Protein AF-A0A452ZY17-F1 (afdb_monomer)

Structure (mmCIF, N/CA/C/O backbone):
data_AF-A0A452ZY17-F1
#
_entry.id   AF-A0A452ZY17-F1
#
loop_
_atom_site.group_PDB
_atom_site.id
_atom_site.type_symbol
_atom_site.label_atom_id
_atom_site.label_alt_id
_atom_site.label_comp_id
_atom_site.label_asym_id
_atom_site.label_entity_id
_atom_site.label_seq_id
_atom_site.pdbx_PDB_ins_code
_atom_site.Cartn_x
_atom_site.Cartn_y
_atom_site.Cartn_z
_atom_site.occupancy
_atom_site.B_iso_or_equiv
_atom_site.auth_seq_id
_atom_site.auth_comp_id
_atom_site.auth_asym_id
_atom_site.auth_atom_id
_atom_site.pdbx_PDB_model_num
ATOM 1 N N . MET A 1 1 ? 44.873 14.941 36.896 1.00 45.19 1 MET A N 1
ATOM 2 C CA . MET A 1 1 ? 44.055 15.826 36.036 1.00 45.19 1 MET A CA 1
ATOM 3 C C . MET A 1 1 ? 43.010 14.960 35.351 1.00 45.19 1 MET A C 1
ATOM 5 O O . MET A 1 1 ? 43.373 14.116 34.546 1.00 45.19 1 MET A O 1
ATOM 9 N N . ASN A 1 2 ? 41.737 15.083 35.735 1.00 49.91 2 ASN A N 1
ATOM 10 C CA . ASN A 1 2 ? 40.656 14.274 35.165 1.00 49.91 2 ASN A CA 1
ATOM 11 C C . ASN A 1 2 ? 40.245 14.870 33.813 1.00 49.91 2 ASN A C 1
ATOM 13 O O . ASN A 1 2 ? 39.409 15.765 33.764 1.00 49.91 2 ASN A O 1
ATOM 17 N N . ILE A 1 3 ? 40.848 14.382 32.725 1.00 55.94 3 ILE A N 1
ATOM 18 C CA . ILE A 1 3 ? 40.503 14.759 31.339 1.00 55.94 3 ILE A CA 1
ATOM 19 C C . ILE A 1 3 ? 39.208 14.079 30.834 1.00 55.94 3 ILE A C 1
ATOM 21 O O . ILE A 1 3 ? 38.619 14.503 29.845 1.00 55.94 3 ILE A O 1
ATOM 25 N N . ILE A 1 4 ? 38.731 13.047 31.536 1.00 59.50 4 ILE A N 1
ATOM 26 C CA . ILE A 1 4 ? 37.608 12.180 31.136 1.00 59.50 4 ILE A CA 1
ATOM 27 C C . ILE A 1 4 ? 36.209 12.853 31.218 1.00 59.50 4 ILE A C 1
ATOM 29 O O . ILE A 1 4 ? 35.416 12.662 30.296 1.00 59.50 4 ILE A O 1
ATOM 33 N N . PRO A 1 5 ? 35.853 13.673 32.235 1.00 58.28 5 PRO A N 1
ATOM 34 C CA . PRO A 1 5 ? 34.495 14.220 32.353 1.00 58.28 5 PRO A CA 1
ATOM 35 C C . PRO A 1 5 ? 34.196 15.393 31.404 1.00 58.28 5 PRO A C 1
ATOM 37 O O . PRO A 1 5 ? 33.025 15.696 31.187 1.00 58.28 5 PRO A O 1
ATOM 40 N N . CYS A 1 6 ? 35.213 16.057 30.841 1.00 59.75 6 CYS A N 1
ATOM 41 C CA . CYS A 1 6 ? 35.019 17.157 29.887 1.00 59.75 6 CYS A CA 1
ATOM 42 C C . CYS A 1 6 ? 34.560 16.622 28.519 1.00 59.75 6 CYS A C 1
ATOM 44 O O . CYS A 1 6 ? 33.528 17.040 28.002 1.00 59.75 6 CYS A O 1
ATOM 46 N N . SER A 1 7 ? 35.257 15.604 27.999 1.00 66.31 7 SER A N 1
ATOM 47 C CA . SER A 1 7 ? 34.978 15.018 26.680 1.00 66.31 7 SER A CA 1
ATOM 48 C C . SER A 1 7 ? 33.585 14.373 26.591 1.00 66.31 7 SER A C 1
ATOM 50 O O . SER A 1 7 ? 32.859 14.566 25.617 1.00 66.31 7 SER A O 1
ATOM 52 N N . ILE A 1 8 ? 33.148 13.685 27.655 1.00 69.25 8 ILE A N 1
ATOM 53 C CA . ILE A 1 8 ? 31.822 13.043 27.709 1.00 69.25 8 ILE A CA 1
ATOM 54 C C . ILE A 1 8 ? 30.690 14.082 27.706 1.00 69.25 8 ILE A C 1
ATOM 56 O O . ILE A 1 8 ? 29.657 13.871 27.070 1.00 69.25 8 ILE A O 1
ATOM 60 N N . LYS A 1 9 ? 30.870 15.221 28.387 1.00 66.88 9 LYS A N 1
ATOM 61 C CA . LYS A 1 9 ? 29.867 16.298 28.399 1.00 66.88 9 LYS A CA 1
ATOM 62 C C . LYS A 1 9 ? 29.755 16.983 27.039 1.00 66.88 9 LYS A C 1
ATOM 64 O O . LYS A 1 9 ? 28.642 17.257 26.600 1.00 66.88 9 LYS A O 1
ATOM 69 N N . THR A 1 10 ? 30.879 17.196 26.357 1.00 71.31 10 THR A N 1
ATOM 70 C CA . THR A 1 10 ? 30.901 17.754 24.999 1.00 71.31 10 THR A CA 1
ATOM 71 C C . THR A 1 10 ? 30.218 16.826 23.995 1.00 71.31 10 THR A C 1
ATOM 73 O O . THR A 1 10 ? 29.391 17.284 23.214 1.00 71.31 10 THR A O 1
ATOM 76 N N . LEU A 1 11 ? 30.486 15.518 24.056 1.00 72.44 11 LEU A N 1
ATOM 77 C CA . LEU A 1 11 ? 29.837 14.529 23.187 1.00 72.44 11 LEU A CA 1
ATOM 78 C C . LEU A 1 11 ? 28.324 14.447 23.406 1.00 72.44 11 LEU A C 1
ATOM 80 O O . LEU A 1 11 ? 27.573 14.346 22.442 1.00 72.44 11 LEU A O 1
ATOM 84 N N . LYS A 1 12 ? 27.869 14.538 24.660 1.00 73.69 12 LYS A N 1
ATOM 85 C CA . LYS A 1 12 ? 26.436 14.544 24.970 1.00 73.69 12 LYS A CA 1
ATOM 86 C C . LYS A 1 12 ? 25.738 15.793 24.420 1.00 73.69 12 LYS A C 1
ATOM 88 O O . LYS A 1 12 ? 24.682 15.670 23.817 1.00 73.69 12 LYS A O 1
ATOM 93 N N . GLY A 1 13 ? 26.376 16.961 24.533 1.00 76.31 13 GLY A N 1
ATOM 94 C CA . GLY A 1 13 ? 25.870 18.201 23.938 1.00 76.31 13 GLY A CA 1
ATOM 95 C C . GLY A 1 13 ? 25.789 18.147 22.409 1.00 76.31 13 GLY A C 1
ATOM 96 O O . GLY A 1 13 ? 24.791 18.565 21.839 1.00 76.31 13 GLY A O 1
ATOM 97 N N . LEU A 1 14 ? 26.795 17.576 21.738 1.00 71.94 14 LEU A N 1
ATOM 98 C CA . LEU A 1 14 ? 26.786 17.400 20.278 1.00 71.94 14 LEU A CA 1
ATOM 99 C C . LEU A 1 14 ? 25.730 16.386 19.809 1.00 71.94 14 LEU A C 1
ATOM 101 O O . LEU A 1 14 ? 25.146 16.549 18.740 1.00 71.94 14 LEU A O 1
ATOM 105 N N . TYR A 1 15 ? 25.456 15.356 20.609 1.00 69.19 15 TYR A N 1
ATOM 106 C CA . TYR A 1 15 ? 24.386 14.400 20.336 1.00 69.19 15 TYR A CA 1
ATOM 107 C C . TYR A 1 15 ? 22.997 15.038 20.491 1.00 69.19 15 TYR A C 1
ATOM 109 O O . TYR A 1 15 ? 22.157 14.881 19.611 1.00 69.19 15 TYR A O 1
ATOM 117 N N . ASP A 1 16 ? 22.773 15.827 21.546 1.00 68.50 16 ASP A N 1
ATOM 118 C CA . ASP A 1 16 ? 21.506 16.547 21.745 1.00 68.50 16 ASP A CA 1
ATOM 119 C C . ASP A 1 16 ? 21.271 17.612 20.656 1.00 68.50 16 ASP A C 1
ATOM 121 O O . ASP A 1 16 ? 20.147 17.778 20.182 1.00 68.50 16 ASP A O 1
ATOM 125 N N . ILE A 1 17 ? 22.336 18.286 20.204 1.00 71.31 17 ILE A N 1
ATOM 126 C CA . ILE A 1 17 ? 22.292 19.254 19.098 1.00 71.31 17 ILE A CA 1
ATOM 127 C C . ILE A 1 17 ? 21.996 18.542 17.766 1.00 71.31 17 ILE A C 1
ATOM 129 O O . ILE A 1 17 ? 21.046 18.903 17.075 1.00 71.31 17 ILE A O 1
ATOM 133 N N . SER A 1 18 ? 22.719 17.465 17.439 1.00 64.88 18 SER A N 1
ATOM 134 C CA . SER A 1 18 ? 22.488 16.719 16.190 1.00 64.88 18 SER A CA 1
ATOM 135 C C . SER A 1 18 ? 21.119 16.021 16.143 1.00 64.88 18 SER A C 1
ATOM 137 O O . SER A 1 18 ? 20.514 15.932 15.073 1.00 64.88 18 SER A O 1
ATOM 139 N N . GLY A 1 19 ? 20.577 15.592 17.289 1.00 62.62 19 GLY A N 1
ATOM 140 C CA . GLY A 1 19 ? 19.223 15.042 17.392 1.00 62.62 19 GLY A CA 1
ATOM 141 C C . GLY A 1 19 ? 18.116 16.071 17.123 1.00 62.62 19 GLY A C 1
ATOM 142 O O . GLY A 1 19 ? 17.134 15.750 16.450 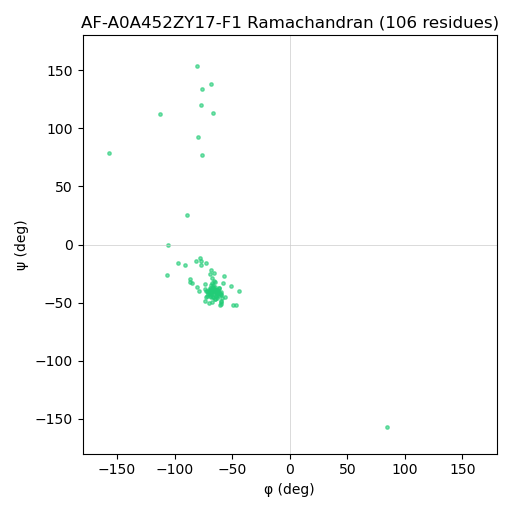1.00 62.62 19 GLY A O 1
ATOM 143 N N . VAL A 1 20 ? 18.279 17.313 17.597 1.00 65.50 20 VAL A N 1
ATOM 144 C CA . VAL A 1 20 ? 17.311 18.408 17.390 1.00 65.50 20 VAL A CA 1
ATOM 145 C C . VAL A 1 20 ? 17.320 18.927 15.948 1.00 65.50 20 VAL A C 1
ATOM 147 O O . VAL A 1 20 ? 16.259 19.191 15.381 1.00 65.50 20 VAL A O 1
ATOM 150 N N . GLU A 1 21 ? 18.498 19.037 15.334 1.00 63.69 21 GLU A N 1
ATOM 151 C CA . GLU A 1 21 ? 18.672 19.621 13.997 1.00 63.69 21 GLU A CA 1
ATOM 152 C C . GLU A 1 21 ? 18.149 18.709 12.883 1.00 63.69 21 GLU A C 1
ATOM 154 O O . GLU A 1 21 ? 17.433 19.148 11.979 1.00 63.69 21 GLU A O 1
ATOM 159 N N . VAL A 1 22 ? 18.475 17.417 12.966 1.00 62.81 22 VAL A N 1
ATOM 160 C CA . VAL A 1 22 ? 18.118 16.434 11.936 1.00 62.81 22 VAL A CA 1
ATOM 161 C C . VAL A 1 22 ? 16.668 15.969 12.101 1.00 62.81 22 VAL A C 1
ATOM 163 O O . VAL A 1 22 ? 15.955 15.797 11.109 1.00 62.81 22 VAL A O 1
ATOM 166 N N . GLY A 1 23 ? 16.192 15.825 13.344 1.00 59.88 23 GLY A N 1
ATOM 167 C CA . GLY A 1 23 ? 14.838 15.352 13.642 1.00 59.88 23 GLY A CA 1
ATOM 168 C C . GLY A 1 23 ? 13.736 16.329 13.222 1.00 59.88 23 GLY A C 1
ATOM 169 O O . GLY A 1 23 ? 12.731 15.914 12.645 1.00 59.88 23 GLY A O 1
ATOM 170 N N . GLN A 1 24 ? 13.933 17.632 13.449 1.00 57.47 24 GLN A N 1
ATOM 171 C CA . GLN A 1 24 ? 12.927 18.655 13.147 1.00 57.47 24 GLN A CA 1
ATOM 172 C C . GLN A 1 24 ? 12.765 18.871 11.632 1.00 57.47 24 GLN A C 1
ATOM 174 O O . GLN A 1 24 ? 11.643 18.969 11.141 1.00 57.47 24 GLN A O 1
ATOM 179 N N . HIS A 1 25 ? 13.864 18.923 10.871 1.00 58.59 25 HIS A N 1
ATOM 180 C CA . HIS A 1 25 ? 13.818 19.207 9.431 1.00 58.59 25 HIS A CA 1
ATOM 181 C C . HIS A 1 25 ? 13.277 18.019 8.617 1.00 58.59 25 HIS A C 1
ATOM 183 O O . HIS A 1 25 ? 12.483 18.202 7.693 1.00 58.59 25 HIS A O 1
ATOM 189 N N . PHE A 1 26 ? 13.635 16.790 9.007 1.00 61.16 26 PHE A N 1
ATOM 190 C CA . PHE A 1 26 ? 13.137 15.569 8.370 1.00 61.16 26 PHE A CA 1
ATOM 191 C C . PHE A 1 26 ? 11.631 15.366 8.603 1.00 61.16 26 PHE A C 1
ATOM 193 O O . PHE A 1 26 ? 10.908 14.966 7.689 1.00 61.16 26 PHE A O 1
ATOM 200 N N . TYR A 1 27 ? 11.128 15.728 9.789 1.00 60.59 27 TYR A N 1
ATOM 201 C CA . TYR A 1 27 ? 9.702 15.647 10.115 1.00 60.59 27 TYR A CA 1
ATOM 202 C C . TYR A 1 27 ? 8.831 16.501 9.179 1.00 60.59 27 TYR A C 1
ATOM 204 O O . TYR A 1 27 ? 7.813 16.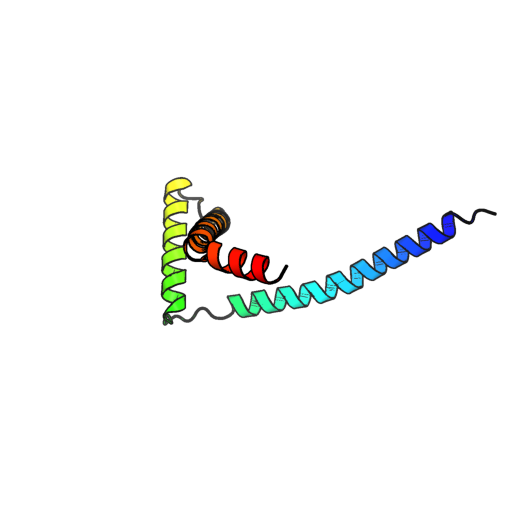026 8.671 1.00 60.59 27 TYR A O 1
ATOM 212 N N . TRP A 1 28 ? 9.256 17.733 8.875 1.00 64.19 28 TRP A N 1
ATOM 213 C CA . TRP A 1 28 ? 8.537 18.610 7.942 1.00 64.19 28 TRP A CA 1
ATOM 214 C C . TRP A 1 28 ? 8.557 18.091 6.498 1.00 64.19 28 TRP A C 1
ATOM 216 O O . TRP A 1 28 ? 7.564 18.226 5.780 1.00 64.19 28 TRP A O 1
ATOM 226 N N . GLN A 1 29 ? 9.652 17.453 6.081 1.00 65.75 29 GLN A N 1
ATOM 227 C CA . GLN A 1 29 ? 9.815 16.910 4.730 1.00 65.75 29 GLN A CA 1
ATOM 228 C C . GLN A 1 29 ? 8.934 15.670 4.489 1.00 65.75 29 GLN A C 1
ATOM 230 O O . GLN A 1 29 ? 8.286 15.544 3.443 1.00 65.75 29 GLN A O 1
ATOM 235 N N . ILE A 1 30 ? 8.846 14.783 5.485 1.00 65.88 30 ILE A N 1
ATOM 236 C CA . ILE A 1 30 ? 7.971 13.604 5.447 1.00 65.88 30 ILE A CA 1
ATOM 237 C C . ILE A 1 30 ? 6.499 14.010 5.590 1.00 65.88 30 ILE A C 1
ATOM 239 O O . ILE A 1 30 ? 5.661 13.561 4.806 1.00 65.88 30 ILE A O 1
ATOM 243 N N . GLY A 1 31 ? 6.181 14.918 6.519 1.00 66.38 31 GLY A N 1
ATOM 244 C CA . GLY A 1 31 ? 4.820 15.421 6.718 1.00 66.38 31 GLY A CA 1
ATOM 245 C C . GLY A 1 31 ? 4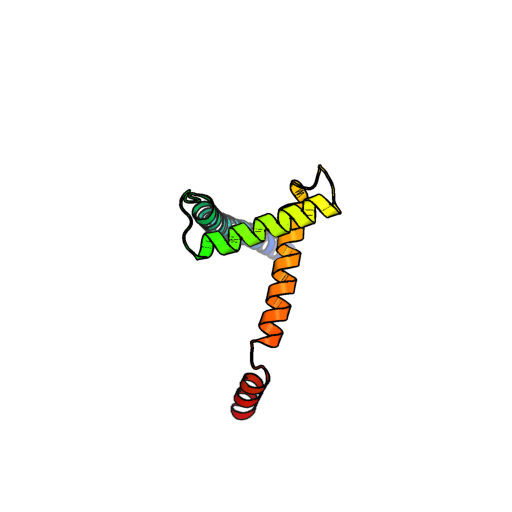.241 16.099 5.472 1.00 66.38 31 GLY A C 1
ATOM 246 O O . GLY A 1 31 ? 3.091 15.849 5.114 1.00 66.38 31 GLY A O 1
ATOM 247 N N . GLY A 1 32 ? 5.042 16.893 4.751 1.00 64.38 32 GLY A N 1
ATOM 248 C CA . GLY A 1 32 ? 4.616 17.540 3.505 1.00 64.38 32 GLY A CA 1
ATOM 249 C C . GLY A 1 32 ? 4.284 16.549 2.383 1.00 64.38 32 GLY A C 1
ATOM 250 O O . GLY A 1 32 ? 3.284 16.717 1.685 1.00 64.38 32 GLY A O 1
ATOM 251 N N . SER A 1 33 ? 5.070 15.480 2.255 1.00 58.12 33 SER A N 1
ATOM 252 C CA . SER A 1 33 ? 4.880 14.451 1.223 1.00 58.12 33 SER A CA 1
ATOM 253 C C . SER A 1 33 ? 3.612 13.621 1.462 1.00 58.12 33 SER A C 1
ATOM 255 O O . SER A 1 33 ? 2.836 13.389 0.536 1.00 58.12 33 SER A O 1
ATOM 257 N N . VAL A 1 34 ? 3.348 13.249 2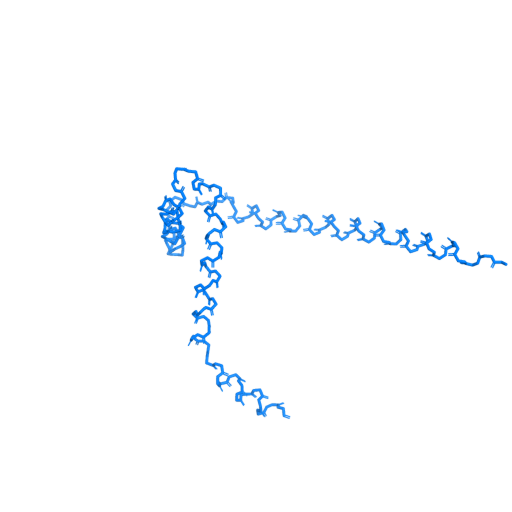.721 1.00 57.41 34 VAL A N 1
ATOM 258 C CA . VAL A 1 34 ? 2.125 12.530 3.132 1.00 57.41 34 VAL A CA 1
ATOM 259 C C . VAL A 1 34 ? 0.878 13.375 2.873 1.00 57.41 34 VAL A C 1
ATOM 261 O O . VAL A 1 34 ? -0.133 12.884 2.376 1.00 57.41 34 VAL A O 1
ATOM 264 N N . VAL A 1 35 ? 0.956 14.672 3.161 1.00 61.16 35 VAL A N 1
ATOM 265 C CA . VAL A 1 35 ? -0.162 15.596 2.982 1.00 61.16 35 VAL A CA 1
ATOM 266 C C . VAL A 1 35 ? -0.480 15.823 1.501 1.00 61.16 35 VAL A C 1
ATOM 268 O O . VAL A 1 35 ? -1.651 15.897 1.146 1.00 61.16 35 VAL A O 1
ATOM 271 N N . ILE A 1 36 ? 0.518 15.884 0.616 1.00 59.31 36 ILE A N 1
ATOM 272 C CA . ILE A 1 36 ? 0.287 15.982 -0.836 1.00 59.31 36 ILE A CA 1
ATOM 273 C C . ILE A 1 36 ? -0.331 14.686 -1.384 1.00 59.31 36 ILE A C 1
ATOM 275 O O . ILE A 1 36 ? -1.248 14.755 -2.199 1.00 59.31 36 ILE A O 1
ATOM 279 N N . ALA A 1 37 ? 0.103 13.522 -0.892 1.00 55.25 37 ALA A N 1
ATOM 280 C CA . ALA A 1 37 ? -0.427 12.223 -1.309 1.00 55.25 37 ALA A CA 1
ATOM 281 C C . ALA A 1 37 ? -1.889 11.978 -0.874 1.00 55.25 37 ALA A C 1
ATOM 283 O O . ALA A 1 37 ? -2.620 11.274 -1.563 1.00 55.25 37 ALA A O 1
ATOM 284 N N . VAL A 1 38 ? -2.332 12.572 0.243 1.00 61.25 38 VAL A N 1
ATOM 285 C CA . VAL A 1 38 ? -3.679 12.363 0.821 1.00 61.25 38 VAL A CA 1
ATOM 286 C C . VAL A 1 38 ? -4.685 13.459 0.429 1.00 61.25 38 VAL A C 1
ATOM 288 O O . VAL A 1 38 ? -5.891 13.280 0.583 1.00 61.25 38 VAL A O 1
ATOM 291 N N . ARG A 1 39 ? -4.229 14.610 -0.086 1.00 48.78 39 ARG A N 1
ATOM 292 C CA . ARG A 1 39 ? -5.065 15.821 -0.188 1.00 48.78 39 ARG A CA 1
ATOM 293 C C . ARG A 1 39 ? -6.165 15.824 -1.253 1.00 48.78 39 ARG A C 1
ATOM 295 O O . ARG A 1 39 ? -7.013 16.707 -1.159 1.00 48.78 39 ARG A O 1
ATOM 302 N N . ASN A 1 40 ? -6.178 14.938 -2.255 1.00 45.59 40 ASN A N 1
ATOM 303 C CA . ASN A 1 40 ? -7.218 15.011 -3.295 1.00 45.59 40 ASN A CA 1
ATOM 304 C C . ASN A 1 40 ? -7.480 13.687 -4.050 1.00 45.59 40 ASN A C 1
ATOM 306 O O . ASN A 1 40 ? -7.002 13.522 -5.177 1.00 45.59 40 ASN A O 1
ATOM 310 N N . PRO A 1 41 ? -8.234 12.732 -3.476 1.00 53.28 41 PRO A N 1
ATOM 311 C CA . PRO A 1 41 ? -8.813 11.655 -4.273 1.00 53.28 41 PRO A CA 1
ATOM 312 C C . PRO A 1 41 ? -9.873 12.251 -5.221 1.00 53.28 41 PRO A C 1
ATOM 314 O O . PRO A 1 41 ? -10.883 12.793 -4.778 1.00 53.28 41 PRO A O 1
ATOM 317 N N . GLN A 1 42 ? -9.614 12.205 -6.529 1.00 55.25 42 GLN A N 1
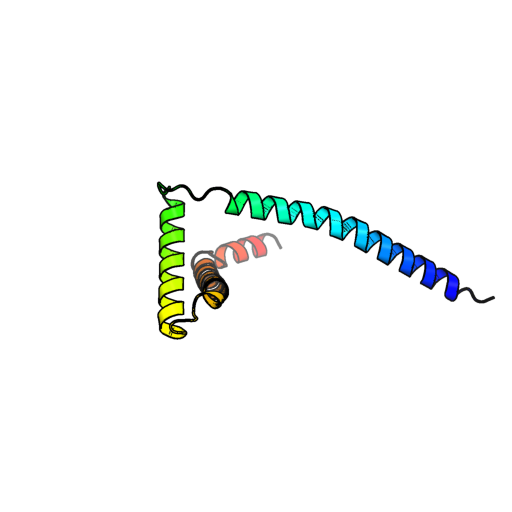ATOM 318 C CA . GLN A 1 42 ? -10.563 12.620 -7.570 1.00 55.25 42 GLN A CA 1
ATOM 319 C C . GLN A 1 42 ? -11.745 11.636 -7.602 1.00 55.25 42 GLN A C 1
ATOM 321 O O . GLN A 1 42 ? -11.541 10.431 -7.526 1.00 55.25 42 GLN A O 1
ATOM 326 N N . THR A 1 43 ? -12.977 12.133 -7.736 1.00 57.72 43 THR A N 1
ATOM 327 C CA . THR A 1 43 ? -14.198 11.306 -7.853 1.00 57.72 43 THR A CA 1
ATOM 328 C C . THR A 1 43 ? -14.399 10.697 -9.245 1.00 57.72 43 THR A C 1
ATOM 330 O O . THR A 1 43 ? -15.256 9.833 -9.414 1.00 57.72 43 THR A O 1
ATOM 333 N N . ILE A 1 44 ? -13.629 11.145 -10.242 1.00 54.69 44 ILE A N 1
ATOM 334 C CA . ILE A 1 44 ? -13.581 10.582 -11.595 1.00 54.69 44 ILE A CA 1
ATOM 335 C C . ILE A 1 44 ? -12.189 9.953 -11.751 1.00 54.69 44 ILE A C 1
ATOM 337 O O . ILE A 1 44 ? -11.204 10.697 -11.729 1.00 54.69 44 ILE A O 1
ATOM 341 N N . PRO A 1 45 ? -12.081 8.618 -11.860 1.00 55.19 45 PRO A N 1
ATOM 342 C CA . PRO A 1 45 ? -10.795 7.944 -11.781 1.00 55.19 45 PRO A CA 1
ATOM 343 C C . PRO A 1 45 ? -10.000 8.109 -13.079 1.00 55.19 45 PRO A C 1
ATOM 345 O O . PRO A 1 45 ? -10.510 7.901 -14.180 1.00 55.19 45 PRO A O 1
ATOM 348 N N . THR A 1 46 ? -8.721 8.446 -12.940 1.00 68.50 46 THR A N 1
ATOM 349 C CA . THR A 1 46 ? -7.707 8.293 -13.997 1.00 68.50 46 THR A CA 1
ATOM 350 C C . THR A 1 46 ? -7.231 6.830 -14.026 1.00 68.50 46 THR A C 1
ATOM 352 O O . THR A 1 46 ? -7.252 6.172 -12.987 1.00 68.50 46 THR A O 1
ATOM 355 N N . ASP A 1 47 ? -6.744 6.312 -15.162 1.00 70.19 47 ASP A 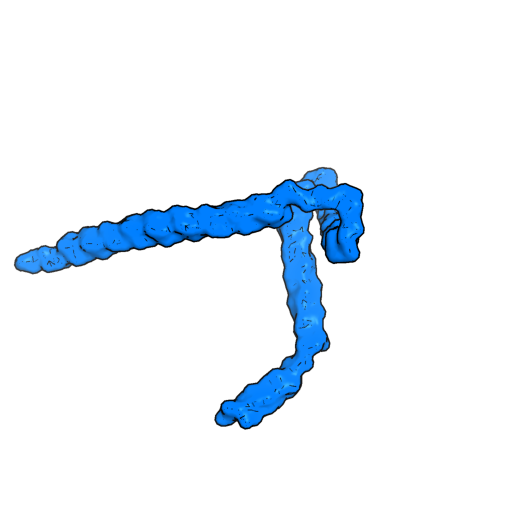N 1
ATOM 356 C CA . ASP A 1 47 ? -6.402 4.884 -15.373 1.00 70.19 47 ASP A CA 1
ATOM 357 C C . ASP A 1 47 ? -5.634 4.205 -14.215 1.00 70.19 47 ASP A C 1
ATOM 359 O O . ASP A 1 47 ? -5.926 3.068 -13.843 1.00 70.19 47 ASP A O 1
ATOM 363 N N . GLY A 1 48 ? -4.674 4.908 -13.601 1.00 75.81 48 GLY A N 1
ATOM 364 C CA . GLY A 1 48 ? -3.897 4.395 -12.466 1.00 75.81 48 GLY A CA 1
ATOM 365 C C . GLY A 1 48 ? -4.666 4.326 -11.139 1.00 75.81 48 GLY A C 1
ATOM 366 O O . GLY A 1 48 ? -4.447 3.398 -10.364 1.00 75.81 48 GLY A O 1
ATOM 367 N N . GLN A 1 49 ? -5.582 5.264 -10.873 1.00 72.38 49 GLN A N 1
ATOM 368 C CA . GLN A 1 49 ? -6.431 5.222 -9.674 1.00 72.38 49 GLN A CA 1
ATOM 369 C C . GLN A 1 49 ? -7.363 4.009 -9.708 1.00 72.38 49 GLN A C 1
ATOM 371 O O . GLN A 1 49 ? -7.484 3.340 -8.691 1.00 72.38 49 GLN A O 1
ATOM 376 N N . ASN A 1 50 ? -7.903 3.654 -10.879 1.00 83.69 50 ASN A N 1
ATOM 377 C CA . ASN A 1 50 ? -8.755 2.473 -11.051 1.00 83.69 50 ASN A CA 1
ATOM 378 C C . ASN A 1 50 ? -8.035 1.164 -10.670 1.00 83.69 50 ASN A C 1
ATOM 380 O O . ASN A 1 50 ? -8.588 0.312 -9.980 1.00 83.69 50 ASN A O 1
ATOM 384 N N . PHE A 1 51 ? -6.765 1.012 -11.064 1.00 86.12 51 PHE A N 1
ATOM 385 C CA . PHE A 1 51 ? -5.969 -0.159 -10.685 1.00 86.12 51 PHE A CA 1
ATOM 386 C C . PHE A 1 51 ? -5.727 -0.232 -9.170 1.00 86.12 51 PHE A C 1
ATOM 388 O O . PHE A 1 51 ? -5.910 -1.287 -8.565 1.00 86.12 51 PHE A O 1
ATOM 395 N N . PHE A 1 52 ? -5.324 0.877 -8.542 1.00 82.69 52 PHE A N 1
ATOM 396 C CA . PHE A 1 52 ? -5.082 0.899 -7.097 1.00 82.69 52 PHE A CA 1
ATOM 397 C C . PHE A 1 52 ? -6.368 0.741 -6.281 1.00 82.69 52 PHE A C 1
ATOM 399 O O . PHE A 1 52 ? -6.334 0.098 -5.236 1.00 82.69 52 PHE A O 1
ATOM 406 N N . GLU A 1 53 ? -7.490 1.279 -6.757 1.00 86.62 53 GLU A N 1
ATOM 407 C CA . GLU A 1 53 ? -8.807 1.108 -6.144 1.00 86.62 53 GLU A CA 1
ATOM 408 C C . GLU A 1 53 ? -9.249 -0.357 -6.197 1.00 86.62 53 GLU A C 1
ATOM 410 O O . GLU A 1 53 ? -9.553 -0.926 -5.151 1.00 86.62 53 GLU A O 1
ATOM 415 N N . TYR A 1 54 ? -9.120 -1.014 -7.356 1.00 88.38 54 TYR A N 1
ATOM 416 C CA . TYR A 1 54 ? -9.355 -2.455 -7.493 1.00 88.38 54 TYR A CA 1
ATOM 417 C C . TYR A 1 54 ? -8.482 -3.287 -6.538 1.00 88.38 54 TYR A C 1
ATOM 419 O O . TYR A 1 54 ? -8.962 -4.202 -5.868 1.00 88.38 54 TYR A O 1
ATOM 427 N N . VAL A 1 55 ? -7.188 -2.966 -6.434 1.00 87.81 55 VAL A N 1
ATOM 428 C CA . VAL A 1 55 ? -6.272 -3.683 -5.534 1.00 87.81 55 VAL A CA 1
ATOM 429 C C . VAL A 1 55 ? -6.620 -3.442 -4.060 1.00 87.81 55 VAL A C 1
ATOM 431 O O . VAL A 1 55 ? -6.568 -4.377 -3.261 1.00 87.81 55 VAL A O 1
ATOM 434 N N . LEU A 1 56 ? -6.993 -2.219 -3.676 1.00 87.00 56 LEU A N 1
ATOM 435 C CA . LEU A 1 56 ? -7.406 -1.902 -2.307 1.00 87.00 56 LEU A CA 1
ATOM 436 C C . LEU A 1 56 ? -8.740 -2.559 -1.936 1.00 87.00 56 LEU A C 1
ATOM 438 O O . LEU A 1 56 ? -8.862 -3.052 -0.814 1.00 87.00 56 LEU A O 1
ATOM 442 N N . GLU A 1 57 ? -9.710 -2.616 -2.851 1.00 89.69 57 GLU A N 1
ATOM 443 C CA . GLU A 1 57 ? -10.950 -3.380 -2.666 1.00 89.69 57 GLU A CA 1
ATOM 444 C C . GLU A 1 57 ? -10.666 -4.874 -2.505 1.00 89.69 57 GLU A C 1
ATOM 446 O O . GLU A 1 57 ? -11.155 -5.489 -1.560 1.00 89.69 57 GLU A O 1
ATOM 451 N N . PHE A 1 58 ? -9.781 -5.439 -3.329 1.00 90.69 58 PHE A N 1
ATOM 452 C CA . PHE A 1 58 ? -9.353 -6.830 -3.192 1.00 90.69 58 PHE A CA 1
ATOM 453 C C . PHE A 1 58 ? -8.7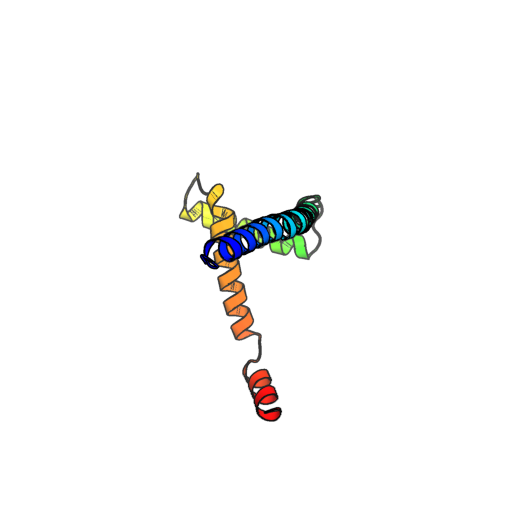13 -7.114 -1.822 1.00 90.69 58 PHE A C 1
ATOM 455 O O . PHE A 1 58 ? -9.068 -8.081 -1.147 1.00 90.69 58 PHE A O 1
ATOM 462 N N . ILE A 1 59 ? -7.803 -6.249 -1.359 1.00 90.56 59 ILE A N 1
ATOM 463 C CA . ILE A 1 59 ? -7.182 -6.366 -0.028 1.00 90.56 59 ILE A CA 1
ATOM 464 C C . ILE A 1 59 ? -8.236 -6.239 1.078 1.00 90.56 59 ILE A C 1
ATOM 466 O O . ILE A 1 59 ? -8.159 -6.940 2.094 1.00 90.56 59 ILE A O 1
ATOM 470 N N . ARG A 1 60 ? -9.216 -5.347 0.904 1.00 89.50 60 ARG A N 1
ATOM 471 C CA . ARG A 1 60 ? -10.311 -5.151 1.853 1.00 89.50 60 ARG A CA 1
ATOM 472 C C . ARG A 1 60 ? -11.168 -6.410 1.968 1.00 89.50 60 ARG A C 1
ATOM 474 O O . ARG A 1 60 ? -11.424 -6.845 3.089 1.00 89.50 60 ARG A O 1
ATOM 481 N N . ASP A 1 61 ? -11.540 -7.020 0.849 1.00 92.19 61 ASP A N 1
ATOM 482 C CA . ASP A 1 61 ? -12.330 -8.254 0.816 1.00 92.19 61 ASP A CA 1
ATOM 483 C C . ASP A 1 61 ? -11.569 -9.449 1.396 1.00 92.19 61 ASP A C 1
ATOM 485 O O . ASP A 1 61 ? -12.132 -10.232 2.171 1.00 92.19 61 ASP A O 1
ATOM 489 N N . LEU A 1 62 ? -10.267 -9.554 1.114 1.00 91.75 62 LEU A N 1
ATOM 490 C CA . LEU A 1 62 ? -9.399 -10.538 1.761 1.00 91.75 62 LEU A CA 1
ATOM 491 C C . LEU A 1 62 ? -9.363 -10.336 3.277 1.00 91.75 62 LEU A C 1
ATOM 493 O O . LEU A 1 62 ? -9.559 -11.283 4.035 1.00 91.75 62 LEU A O 1
ATOM 497 N N . SER A 1 63 ? -9.145 -9.102 3.730 1.00 89.81 63 SER A N 1
ATOM 498 C CA . SER A 1 63 ? -9.074 -8.783 5.159 1.00 89.81 63 SER A CA 1
ATOM 499 C C . SER A 1 63 ? -10.405 -9.078 5.854 1.00 89.81 63 SER A C 1
ATOM 501 O O . SER A 1 63 ? -10.418 -9.678 6.926 1.00 89.81 63 SER A O 1
ATOM 503 N N . LYS A 1 64 ? -11.530 -8.732 5.218 1.00 90.38 64 LYS A N 1
ATOM 504 C CA . LYS A 1 64 ? -12.882 -9.005 5.719 1.00 90.38 64 LYS A CA 1
ATOM 505 C C . LYS A 1 64 ? -13.171 -10.503 5.818 1.00 90.38 64 LYS A C 1
ATOM 507 O O . LYS A 1 64 ? -13.754 -10.937 6.806 1.00 90.38 64 LYS A O 1
ATOM 512 N N . THR A 1 65 ? -12.737 -11.294 4.837 1.00 91.19 65 THR A N 1
ATOM 513 C CA . THR A 1 65 ? -12.928 -12.755 4.840 1.00 91.19 65 THR A CA 1
ATOM 514 C C . THR A 1 65 ? -12.083 -13.437 5.918 1.00 91.19 65 THR A C 1
ATOM 516 O O . THR A 1 65 ? -12.552 -14.371 6.561 1.00 91.19 65 THR A O 1
ATOM 519 N N . GLN A 1 66 ? -10.856 -12.957 6.145 1.00 87.81 66 GLN A N 1
ATOM 520 C CA . GLN A 1 66 ? -9.905 -13.594 7.061 1.00 87.81 66 GLN A CA 1
ATOM 521 C C . GLN A 1 66 ? -10.054 -13.149 8.524 1.00 87.81 66 GLN A C 1
ATOM 523 O O . GLN A 1 66 ? -9.775 -13.940 9.421 1.00 87.81 66 GLN A O 1
ATOM 528 N N . ILE A 1 67 ? -10.464 -11.901 8.780 1.00 86.88 67 ILE A N 1
ATOM 529 C CA . ILE A 1 67 ? -10.550 -11.323 10.136 1.00 86.88 67 ILE A CA 1
ATOM 530 C C . ILE A 1 67 ? -12.000 -11.179 10.620 1.00 86.88 67 ILE A C 1
ATOM 532 O O . ILE A 1 67 ? -12.249 -11.219 11.823 1.00 86.88 67 ILE A O 1
ATOM 536 N N . GLY A 1 68 ? -12.975 -11.054 9.717 1.00 85.19 68 GLY A N 1
ATOM 537 C CA . GLY A 1 68 ? -14.363 -10.752 10.076 1.00 85.19 68 GLY A CA 1
ATOM 538 C C . GLY A 1 68 ? -14.602 -9.251 10.254 1.00 85.19 68 GLY A C 1
ATOM 539 O O . GLY A 1 68 ? -13.871 -8.445 9.692 1.00 85.19 68 GLY A O 1
ATOM 540 N N . GLU A 1 69 ? -15.634 -8.858 11.006 1.00 83.31 69 GLU A N 1
ATOM 541 C CA . GLU A 1 69 ? -16.135 -7.467 11.105 1.00 83.31 69 GLU A CA 1
ATOM 542 C C . GLU A 1 69 ? -15.082 -6.433 11.566 1.00 83.31 69 GLU A C 1
ATOM 544 O O . GLU A 1 69 ? -15.137 -5.275 11.155 1.00 83.31 69 GLU A O 1
ATOM 549 N N . GLU A 1 70 ? -14.067 -6.840 12.337 1.00 85.31 70 GLU A N 1
ATOM 550 C CA . GLU A 1 70 ? -13.003 -5.956 12.847 1.00 85.31 70 GLU A CA 1
ATOM 551 C C . GLU A 1 70 ? -11.784 -5.832 11.908 1.00 85.31 70 GLU A C 1
ATOM 553 O O . GLU A 1 70 ? -10.673 -5.525 12.337 1.00 85.31 70 GLU A O 1
ATOM 558 N N . TYR A 1 71 ? -11.956 -6.048 10.601 1.00 84.50 71 TYR A N 1
ATOM 559 C CA . TYR A 1 71 ? -10.857 -6.014 9.625 1.00 84.50 71 TYR A CA 1
ATOM 560 C C . TYR A 1 71 ? -10.254 -4.617 9.389 1.00 84.50 71 TYR A C 1
ATOM 562 O O . TYR A 1 71 ? -9.116 -4.514 8.930 1.00 84.50 71 TYR A O 1
ATOM 570 N N . GLY A 1 72 ? -10.994 -3.543 9.692 1.00 85.50 72 GLY A N 1
ATOM 571 C CA . GLY A 1 72 ? -10.649 -2.157 9.341 1.00 85.50 72 GLY A CA 1
ATOM 572 C C . GLY A 1 72 ? -9.211 -1.732 9.689 1.00 85.50 72 GLY A C 1
ATOM 573 O O . GLY A 1 72 ? -8.496 -1.279 8.793 1.00 85.50 72 GLY A O 1
ATOM 574 N N . PRO A 1 73 ? -8.743 -1.916 10.939 1.00 89.44 73 PRO A N 1
ATOM 575 C CA . PRO A 1 73 ? -7.377 -1.564 11.339 1.00 89.44 73 PRO A CA 1
ATOM 576 C C . PRO A 1 73 ? -6.280 -2.401 10.664 1.00 89.44 73 PRO A C 1
ATOM 578 O O . PRO A 1 73 ? -5.142 -1.951 10.546 1.00 89.44 73 PRO A O 1
ATOM 581 N N . TRP A 1 74 ? -6.608 -3.612 10.211 1.00 87.12 74 TRP A N 1
ATOM 582 C CA . TRP A 1 74 ? -5.651 -4.579 9.669 1.00 87.12 74 TRP A CA 1
ATOM 583 C C . TRP A 1 74 ? -5.466 -4.469 8.154 1.00 87.12 74 TRP A C 1
ATOM 585 O O .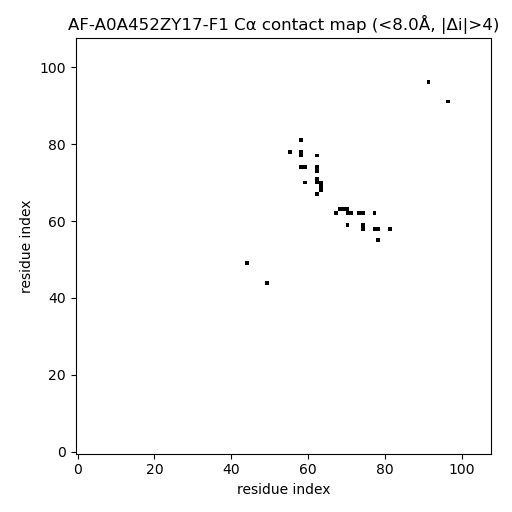 TRP A 1 74 ? -4.449 -4.929 7.636 1.00 87.12 74 TRP A O 1
ATOM 595 N N . VAL A 1 75 ? -6.397 -3.818 7.447 1.00 88.06 75 VAL A N 1
ATOM 596 C CA . VAL A 1 75 ? -6.321 -3.564 5.996 1.00 88.06 75 VAL A CA 1
ATOM 597 C C . VAL A 1 75 ? -4.954 -3.020 5.551 1.00 88.06 75 VAL A C 1
ATOM 599 O O . VAL A 1 75 ? -4.364 -3.610 4.645 1.00 88.06 75 VAL A O 1
ATOM 602 N N . PRO A 1 76 ? -4.391 -1.950 6.156 1.00 87.44 76 PRO A N 1
ATOM 603 C CA . PRO A 1 76 ? -3.085 -1.439 5.736 1.00 87.44 76 PRO A CA 1
ATOM 604 C C . PRO A 1 76 ? -1.937 -2.432 5.982 1.00 87.44 76 PRO A C 1
ATOM 606 O O . PRO A 1 76 ? -0.995 -2.492 5.190 1.00 87.44 76 PRO A O 1
ATOM 609 N N . PHE A 1 77 ? -2.011 -3.250 7.034 1.00 91.00 77 PHE A N 1
ATOM 610 C CA . PHE A 1 77 ? -0.989 -4.260 7.322 1.00 91.00 77 PHE A CA 1
ATOM 611 C C . PHE A 1 77 ? -1.019 -5.400 6.294 1.00 91.00 77 PHE A C 1
ATOM 613 O O . PHE A 1 77 ? -0.005 -5.711 5.673 1.00 91.00 77 PHE A O 1
ATOM 620 N N . ILE A 1 78 ? -2.198 -5.970 6.040 1.00 90.19 78 ILE A N 1
ATOM 621 C CA . ILE A 1 78 ? -2.372 -7.035 5.043 1.00 90.19 78 ILE A CA 1
ATOM 622 C C . ILE A 1 78 ? -2.042 -6.524 3.638 1.00 90.19 78 ILE A C 1
ATOM 624 O O . ILE A 1 78 ? -1.352 -7.204 2.877 1.00 90.19 78 ILE A O 1
ATOM 628 N N . GLY A 1 79 ? -2.470 -5.306 3.305 1.00 91.00 79 GLY A N 1
ATOM 629 C CA . GLY A 1 79 ? -2.226 -4.710 1.997 1.00 91.00 79 GLY A CA 1
ATOM 630 C C . GLY A 1 79 ? -0.754 -4.480 1.692 1.00 91.00 79 GLY A C 1
ATOM 631 O O . GLY A 1 79 ? -0.298 -4.795 0.595 1.00 91.00 79 GLY A O 1
ATOM 632 N N . THR A 1 80 ? 0.010 -3.987 2.668 1.00 88.69 80 THR A N 1
ATOM 633 C CA . THR A 1 80 ? 1.454 -3.777 2.494 1.00 88.69 80 THR A CA 1
ATOM 634 C C . THR A 1 80 ? 2.207 -5.092 2.344 1.00 88.69 80 THR A C 1
ATOM 636 O O . THR A 1 80 ? 3.039 -5.199 1.446 1.00 88.69 80 THR A O 1
ATOM 639 N N . MET A 1 81 ? 1.887 -6.118 3.141 1.00 91.44 81 MET A N 1
ATOM 640 C CA . MET A 1 81 ? 2.503 -7.441 2.987 1.00 91.44 81 MET A CA 1
ATOM 641 C C . MET A 1 81 ? 2.155 -8.087 1.640 1.00 91.44 81 MET A C 1
ATOM 643 O O . MET A 1 81 ? 3.042 -8.611 0.968 1.00 91.44 81 MET A O 1
ATOM 647 N N . PHE A 1 82 ? 0.888 -8.016 1.219 1.00 89.50 82 PHE A N 1
ATOM 648 C CA . PHE A 1 82 ? 0.434 -8.557 -0.062 1.00 89.50 82 PHE A CA 1
ATOM 649 C C . PHE A 1 82 ? 1.147 -7.888 -1.242 1.00 89.50 82 PHE A C 1
ATOM 651 O O . PHE A 1 82 ? 1.751 -8.573 -2.067 1.00 89.50 82 PHE A O 1
ATOM 658 N N . LEU A 1 83 ? 1.135 -6.552 -1.291 1.00 89.25 83 LEU A N 1
ATOM 659 C CA . LEU A 1 83 ? 1.803 -5.784 -2.342 1.00 89.25 83 LEU A CA 1
ATOM 660 C C . LEU A 1 83 ? 3.312 -6.032 -2.350 1.00 89.25 83 LEU A C 1
ATOM 662 O O . LEU A 1 83 ? 3.893 -6.205 -3.420 1.00 89.25 83 LEU A O 1
ATOM 666 N N . PHE A 1 84 ? 3.941 -6.100 -1.175 1.00 90.44 84 PHE A N 1
ATOM 667 C CA . PHE A 1 84 ? 5.367 -6.381 -1.060 1.00 90.44 84 PHE A CA 1
ATOM 668 C C . PHE A 1 84 ? 5.724 -7.742 -1.664 1.00 90.44 84 PHE A C 1
ATOM 670 O O . PHE A 1 84 ? 6.635 -7.822 -2.486 1.00 90.44 84 PHE A O 1
ATOM 677 N N . ILE A 1 85 ? 4.992 -8.802 -1.312 1.00 91.38 85 ILE A N 1
ATOM 678 C CA . ILE A 1 85 ? 5.240 -10.154 -1.828 1.00 91.38 85 ILE A CA 1
ATOM 679 C C . ILE A 1 85 ? 4.949 -10.222 -3.331 1.00 91.38 85 ILE A C 1
ATOM 681 O O . ILE A 1 85 ? 5.763 -10.756 -4.085 1.00 91.38 85 ILE A O 1
ATOM 685 N N . PHE A 1 86 ? 3.826 -9.657 -3.777 1.00 89.62 86 PHE A N 1
ATOM 686 C CA . PHE A 1 86 ? 3.414 -9.658 -5.180 1.00 89.62 86 PHE A CA 1
ATOM 687 C C . PHE A 1 86 ? 4.446 -8.963 -6.075 1.00 89.62 86 PHE A C 1
ATOM 689 O O . PHE A 1 86 ? 4.933 -9.555 -7.039 1.00 89.62 86 PHE A O 1
ATOM 696 N N . VAL A 1 87 ? 4.848 -7.740 -5.717 1.00 89.00 87 VAL A N 1
ATOM 697 C CA . VAL A 1 87 ? 5.840 -6.965 -6.473 1.00 89.00 87 VAL A CA 1
ATOM 698 C C . VAL A 1 87 ? 7.225 -7.605 -6.384 1.00 89.00 87 VAL A C 1
ATOM 700 O O . VAL A 1 87 ? 7.932 -7.664 -7.389 1.00 89.00 87 VAL A O 1
ATOM 703 N N . SER A 1 88 ? 7.620 -8.138 -5.225 1.00 87.69 88 SER A N 1
ATOM 704 C CA . SER A 1 88 ? 8.904 -8.843 -5.083 1.00 87.69 88 SER A CA 1
ATOM 705 C C . SER A 1 88 ? 8.966 -10.095 -5.957 1.00 87.69 88 SER A C 1
ATOM 707 O O . SER A 1 88 ? 9.979 -10.359 -6.600 1.00 87.69 88 SER A O 1
ATOM 709 N N . ASN A 1 89 ? 7.871 -10.849 -6.045 1.00 88.56 89 ASN A N 1
ATOM 710 C CA . ASN A 1 89 ? 7.803 -12.023 -6.906 1.00 88.56 89 ASN A CA 1
ATOM 711 C C . ASN A 1 89 ? 7.827 -11.645 -8.397 1.00 88.56 89 ASN A C 1
ATOM 713 O O . ASN A 1 89 ? 8.595 -12.219 -9.168 1.00 88.56 89 ASN A O 1
ATOM 717 N N . TRP A 1 90 ? 7.042 -10.643 -8.792 1.00 88.25 90 TRP A N 1
ATOM 718 C CA . TRP A 1 90 ? 6.967 -10.193 -10.182 1.00 88.25 90 TRP A CA 1
ATOM 719 C C . TRP A 1 90 ? 8.253 -9.525 -10.661 1.00 88.25 90 TRP A C 1
ATOM 721 O O . TRP A 1 90 ? 8.703 -9.797 -11.770 1.00 88.25 90 TRP A O 1
ATOM 731 N N . SER A 1 91 ? 8.887 -8.697 -9.830 1.00 84.19 91 SER A N 1
ATOM 732 C CA . SER A 1 91 ? 10.191 -8.100 -10.144 1.00 84.19 91 SER A CA 1
ATOM 733 C C . SER A 1 91 ? 11.270 -9.167 -10.325 1.00 84.19 91 SER A C 1
ATOM 735 O O . SER A 1 91 ? 12.073 -9.061 -11.247 1.00 84.19 91 SER A O 1
ATOM 737 N N . GLY A 1 92 ? 11.235 -10.242 -9.531 1.00 80.44 92 GLY A N 1
ATOM 738 C CA . GLY A 1 92 ? 12.112 -11.398 -9.695 1.00 80.44 92 GLY A CA 1
ATOM 739 C C . GLY A 1 92 ? 11.950 -12.113 -11.043 1.00 80.44 92 GLY A C 1
ATOM 740 O O . GLY A 1 92 ? 12.945 -12.546 -11.617 1.00 80.44 92 GLY A O 1
ATOM 741 N N . ALA A 1 93 ? 10.723 -12.214 -11.559 1.00 81.69 93 ALA A N 1
ATOM 742 C CA . ALA A 1 93 ? 10.422 -12.889 -12.824 1.00 81.69 93 ALA A CA 1
ATOM 743 C C . ALA A 1 93 ? 10.597 -11.994 -14.066 1.00 81.69 93 ALA A C 1
ATOM 745 O O . ALA A 1 93 ? 10.954 -12.490 -15.134 1.00 81.69 93 ALA A O 1
ATOM 746 N N . LEU A 1 94 ? 10.326 -10.691 -13.940 1.00 81.69 94 LEU A N 1
ATOM 747 C CA . LEU A 1 94 ? 10.366 -9.732 -15.048 1.00 81.69 94 LEU A CA 1
ATOM 748 C C . LEU A 1 94 ? 11.754 -9.141 -15.279 1.00 81.69 94 LEU A C 1
ATOM 750 O O . LEU A 1 94 ? 12.074 -8.783 -16.412 1.00 81.69 94 LEU A O 1
ATOM 754 N N . LEU A 1 95 ? 12.577 -9.021 -14.234 1.00 75.12 95 LEU A N 1
ATOM 755 C CA . LEU A 1 95 ? 13.944 -8.546 -14.394 1.00 75.12 95 LEU A CA 1
ATOM 756 C C . LEU A 1 95 ? 14.808 -9.681 -14.954 1.00 75.12 95 LEU A C 1
ATOM 758 O O . LEU A 1 95 ? 14.945 -10.726 -14.315 1.00 75.12 95 LEU A O 1
ATOM 762 N N . PRO A 1 96 ? 15.427 -9.502 -16.136 1.00 76.06 96 PRO A N 1
ATOM 763 C CA . PRO A 1 96 ? 16.325 -10.497 -16.690 1.00 76.06 96 PRO A CA 1
ATOM 764 C C . PRO A 1 96 ? 17.664 -10.432 -15.943 1.00 76.06 96 PRO A C 1
ATOM 766 O O . PRO A 1 96 ? 18.648 -9.899 -16.454 1.00 76.06 96 PRO A O 1
ATOM 769 N N . TRP A 1 97 ? 17.711 -10.993 -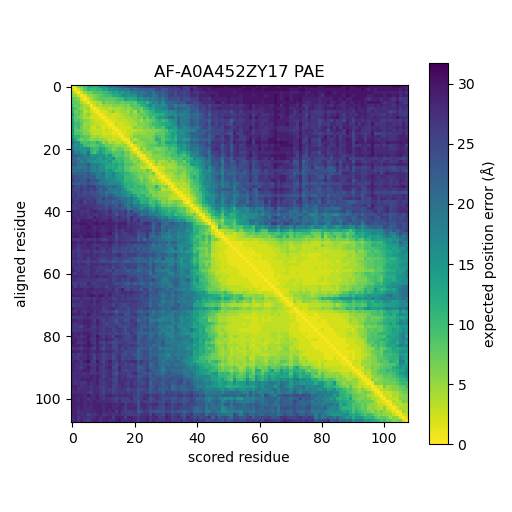14.729 1.00 75.75 97 TRP A N 1
ATOM 770 C CA . TRP A 1 97 ? 18.900 -11.019 -13.863 1.00 75.75 97 TRP A CA 1
ATOM 771 C C . TRP A 1 97 ? 20.137 -11.550 -14.592 1.00 75.75 97 TRP A C 1
ATOM 773 O O . TRP A 1 97 ? 21.220 -10.997 -14.470 1.00 75.75 97 TRP A O 1
ATOM 783 N N . LYS A 1 98 ? 19.942 -12.528 -15.484 1.00 70.00 98 LYS A N 1
ATOM 784 C CA . LYS A 1 98 ? 20.978 -13.101 -16.357 1.00 70.00 98 LYS A CA 1
ATOM 785 C C . LYS A 1 98 ? 21.675 -12.074 -17.263 1.00 70.00 98 LYS A C 1
ATOM 787 O O . LYS A 1 98 ? 22.850 -12.252 -17.569 1.00 70.00 98 LYS A O 1
ATOM 792 N N . ILE A 1 99 ? 20.970 -11.032 -17.712 1.00 74.62 99 ILE A N 1
ATOM 793 C CA . ILE A 1 99 ? 21.538 -9.967 -18.557 1.00 74.62 99 ILE A CA 1
ATOM 794 C C . ILE A 1 99 ? 22.335 -8.983 -17.695 1.00 74.62 99 ILE A C 1
ATOM 796 O O . ILE A 1 99 ? 23.421 -8.569 -18.088 1.00 74.62 99 ILE A O 1
ATOM 800 N N . ILE A 1 100 ? 21.828 -8.650 -16.506 1.00 73.44 100 ILE A N 1
ATOM 801 C CA . ILE A 1 100 ? 22.495 -7.746 -15.558 1.00 73.44 100 ILE A CA 1
ATOM 802 C C . ILE A 1 100 ? 23.780 -8.390 -15.020 1.00 73.44 100 ILE A C 1
ATOM 804 O O . ILE A 1 100 ? 24.829 -7.752 -15.044 1.00 73.44 100 ILE A O 1
ATOM 808 N N . ASP A 1 101 ? 23.726 -9.667 -14.639 1.00 72.94 101 ASP A N 1
ATOM 809 C CA . ASP A 1 101 ? 24.896 -10.439 -14.212 1.00 72.94 101 ASP A CA 1
ATOM 810 C C . ASP A 1 101 ? 25.938 -10.540 -15.335 1.00 72.94 101 ASP A C 1
ATOM 812 O O . ASP A 1 101 ? 27.130 -10.364 -15.099 1.00 72.94 101 ASP A O 1
ATOM 816 N N . GLY A 1 102 ? 25.502 -10.777 -16.578 1.00 73.62 102 GLY A N 1
ATOM 817 C CA . GLY A 1 102 ? 26.394 -10.845 -17.739 1.00 73.62 102 GLY A CA 1
ATOM 818 C C . GLY A 1 102 ? 27.083 -9.514 -18.057 1.00 73.62 102 GLY A C 1
ATOM 819 O O . GLY A 1 102 ? 28.266 -9.499 -18.387 1.00 73.62 102 GLY A O 1
ATOM 820 N N . ILE A 1 103 ? 26.373 -8.392 -17.918 1.00 73.00 103 ILE A N 1
ATOM 821 C CA . ILE A 1 103 ? 26.938 -7.046 -18.094 1.00 73.00 103 ILE A CA 1
ATOM 822 C C . ILE A 1 103 ? 27.916 -6.718 -16.962 1.00 73.00 103 ILE A C 1
ATOM 824 O O . ILE A 1 103 ? 28.996 -6.201 -17.234 1.00 73.00 103 ILE A O 1
ATOM 828 N N . PHE A 1 104 ? 27.572 -7.048 -15.716 1.00 64.00 104 PHE A N 1
ATOM 829 C CA . PHE A 1 104 ? 28.413 -6.788 -14.548 1.00 64.00 104 PHE A CA 1
ATOM 830 C C . PHE A 1 104 ? 29.703 -7.624 -14.562 1.00 64.00 104 PHE A C 1
ATOM 832 O O . PHE A 1 104 ? 30.773 -7.093 -14.285 1.00 64.00 104 PHE A O 1
ATOM 839 N N . LEU A 1 105 ? 29.633 -8.895 -14.975 1.00 66.75 105 LEU A N 1
ATOM 840 C CA . LEU A 1 105 ? 30.807 -9.758 -15.165 1.00 66.75 105 LEU A CA 1
ATOM 841 C C . LEU A 1 105 ? 31.681 -9.350 -16.358 1.00 66.75 105 LEU A C 1
ATOM 843 O O . LEU A 1 105 ? 32.862 -9.662 -16.371 1.00 66.75 105 LEU A O 1
ATOM 847 N N . CYS A 1 106 ? 31.124 -8.679 -17.368 1.00 58.19 106 CYS A N 1
ATOM 848 C CA . CYS A 1 106 ? 31.900 -8.150 -18.494 1.00 58.19 106 CYS A CA 1
ATOM 849 C C . CYS A 1 106 ? 32.581 -6.804 -18.166 1.00 58.19 106 CYS A C 1
ATOM 851 O O . CYS A 1 106 ? 33.443 -6.351 -18.919 1.00 58.19 106 CYS A O 1
ATOM 853 N N . TRP A 1 107 ? 32.170 -6.156 -17.071 1.00 49.94 107 TRP A N 1
ATOM 854 C CA . TRP A 1 107 ? 32.696 -4.882 -16.569 1.00 49.94 107 TRP A CA 1
ATOM 855 C C . TRP A 1 107 ? 33.588 -5.031 -15.319 1.00 49.94 107 TRP A C 1
ATOM 857 O O . TRP A 1 107 ? 34.087 -4.019 -14.821 1.00 49.94 107 TRP A O 1
ATOM 867 N N . SER A 1 108 ? 33.793 -6.260 -14.825 1.00 53.00 108 SER A N 1
ATOM 868 C CA . SER A 1 108 ? 34.720 -6.628 -13.741 1.00 53.00 108 SER A CA 1
ATOM 869 C C . SER A 1 108 ? 35.853 -7.498 -14.264 1.00 53.00 108 SER A C 1
ATOM 871 O O . SER A 1 108 ? 36.919 -7.450 -13.611 1.00 53.00 108 SER A O 1
#

Solvent-accessible surface area (backbone atoms only — not comparable to full-atom values): 6297 Å² total; per-residue (Å²): 132,84,68,64,70,57,57,56,53,53,52,51,51,52,48,56,49,53,52,55,59,54,52,57,57,49,48,55,56,54,52,52,52,54,49,65,74,65,69,70,85,66,94,70,73,53,80,67,53,50,54,53,49,53,51,50,51,50,37,43,53,51,30,37,73,74,63,37,95,76,19,74,85,45,32,66,58,55,39,50,54,49,53,51,52,52,51,53,54,48,51,62,72,70,48,64,57,71,58,55,52,52,52,51,63,74,74,106

Mean predicted aligned error: 17.04 Å

Nearest PDB structures (foldseek):
  6fkh-assembly1_a  TM=8.222E-01  e=5.339E-07  Spinacia oleracea
  6vmb-assembly1_a  TM=7.779E-01  e=3.124E-06  Spinacia oleracea
  6vol-assembly1_a  TM=7.006E-01  e=2.926E-06  Spinacia oleracea
  8g08-assembly1_a  TM=5.612E-01  e=2.262E-01  Mycolicibacterium smegmatis MC2 155

pLDDT: mean 73.78, std 13.51, range [45.19, 92.19]

Sequence (108 aa):
MNIIPCSIKTLKGLYDISGVEVGQHFYWQIGGSVVIAVRNPQTIPTDGQNFFEYVLEFIRDLSKTQIGEEYGPWVPFIGTMFLFIFVSNWSGALLPWKIIDGIFLCWS

Organism: Aegilops tauschii subsp. strangulata (NCBI:txid200361)

InterPro domains:
  IPR000568 ATP synthase, F0 complex, subunit A [PF00119] (35-96)
  IPR045082 ATP synthase, F0 complex, subunit A, bacterial/chloroplast [PTHR42823] (1-100)

Radius of gyration: 24.16 Å; Cα contacts (8 Å, |Δi|>4): 18; chains: 1; bounding box: 60×33×55 Å

Secondary structure (DSSP, 8-state):
---HHHHHHHHHHHHHHHHHHHHHHHHHHHHHHHHHHHS---SS--HHHHHHHHHHHHHHHHHHHHH-TT-GGGHHHHHHHHHHHHHHHHHHHHS-HHHHHHHHHH--

Foldseek 3Di:
DPPPPVVVVVVVVVVVVVCVPVVVVVVVVVVVVVCVVPPDDDPDDDPVNVVVVVLLVVLQVVQCVPPNPPSVVCSVVSSVVVCVVVCVVVCVVPDPVVVVVVVVVVVD